Protein AF-A0A943SM25-F1 (afdb_monomer_lite)

Secondary structure (DSSP, 8-state):
-HHHHHHHHHHHHHHHT--GGGTEEEEE-TTS-EEEEEPPGGGS-HHHHTTEEEEEE-TTS-EEEEEPPHHHHHHHHHHHS--TT--------HHHHHHHHHHHHHHTT--

pLDDT: mean 77.36, std 9.42, range [47.66, 93.0]

Radius of gyration: 16.76 Å; chains: 1; bounding box: 35×35×49 Å

Sequence (111 aa):
MKNLQEKIEKELRAIAFQNPANYLERYTDENGEMHWRPKAFEKLTPRAKRAVERIEIKKDGSVEYKMFSKFKAFEMLQKLHPAEGEAQNTELSEGDRELLRKVSRRCERED

Foldseek 3Di:
DVQLVVQLLVLLVLQLPDDCVLFWDWDQDPVRDIDIDGDALVSHDPSQVLQWQDWDQDPVRGIDTDGDHSVLSVVLSCVVVPDPPDDDPPDQDPSSVSNSVSSSVVSVVVD

Structure (mmCIF, N/CA/C/O backbone):
data_AF-A0A943SM25-F1
#
_entry.id   AF-A0A943SM25-F1
#
loop_
_atom_site.group_PDB
_atom_site.id
_atom_site.type_symbol
_atom_site.label_atom_id
_atom_site.label_alt_id
_atom_site.label_comp_id
_atom_site.label_asym_id
_atom_site.label_entity_id
_atom_site.label_seq_id
_atom_site.pdbx_PDB_ins_code
_atom_site.Cartn_x
_atom_site.Cartn_y
_atom_site.Cartn_z
_atom_site.occupancy
_atom_site.B_iso_or_equiv
_atom_site.auth_seq_id
_atom_site.auth_comp_id
_atom_site.auth_asym_id
_atom_site.auth_atom_id
_atom_site.pdbx_PDB_model_num
ATOM 1 N N . MET A 1 1 ? -11.271 -6.755 21.501 1.00 53.12 1 MET A N 1
ATOM 2 C CA . MET A 1 1 ? -11.117 -5.416 20.881 1.00 53.12 1 MET A CA 1
ATOM 3 C C . MET A 1 1 ? -9.689 -4.876 20.982 1.00 53.12 1 MET A C 1
ATOM 5 O O . MET A 1 1 ? -9.144 -4.595 19.927 1.00 53.12 1 MET A O 1
ATOM 9 N N . LYS A 1 2 ? -9.044 -4.815 22.167 1.00 61.78 2 LYS A N 1
ATOM 10 C CA . LYS A 1 2 ? -7.647 -4.323 22.307 1.00 61.78 2 LYS A CA 1
ATOM 11 C C . LYS A 1 2 ? -6.632 -4.989 21.352 1.00 61.78 2 LYS A C 1
ATOM 13 O O . LYS A 1 2 ? -5.904 -4.289 20.668 1.00 61.78 2 LYS A O 1
ATOM 18 N N . ASN A 1 3 ? -6.694 -6.316 21.196 1.00 79.50 3 ASN A N 1
ATOM 19 C CA . ASN A 1 3 ? -5.810 -7.060 20.283 1.00 79.50 3 ASN A CA 1
ATOM 20 C C . ASN A 1 3 ? -5.992 -6.664 18.798 1.00 79.50 3 ASN A C 1
ATOM 22 O O . ASN A 1 3 ? -5.025 -6.529 18.059 1.00 79.50 3 ASN A O 1
ATOM 26 N N . LEU A 1 4 ? -7.230 -6.421 18.346 1.00 78.50 4 LEU A N 1
ATOM 27 C CA . LEU A 1 4 ? -7.483 -6.055 16.947 1.00 78.50 4 LEU A CA 1
ATOM 28 C C . LEU A 1 4 ? -6.947 -4.654 16.629 1.00 78.50 4 LEU A C 1
ATOM 30 O O . LEU A 1 4 ? -6.338 -4.462 15.582 1.00 78.50 4 LEU A O 1
ATOM 34 N N . GLN A 1 5 ? -7.126 -3.697 17.541 1.00 80.62 5 GLN A N 1
ATOM 35 C CA . GLN A 1 5 ? -6.591 -2.346 17.376 1.00 80.62 5 GLN A CA 1
ATOM 36 C C . GLN A 1 5 ? -5.056 -2.353 17.303 1.00 80.62 5 GLN A C 1
ATOM 38 O O . GLN A 1 5 ? -4.491 -1.796 16.366 1.00 80.62 5 GLN A O 1
ATOM 43 N N . GLU A 1 6 ? -4.379 -3.052 18.217 1.00 84.75 6 GLU A N 1
ATOM 44 C CA . GLU A 1 6 ? -2.915 -3.192 18.203 1.00 84.75 6 GLU A CA 1
ATOM 45 C C . GLU A 1 6 ? -2.407 -3.849 16.906 1.00 84.75 6 GLU A C 1
ATOM 47 O O . GLU A 1 6 ? -1.420 -3.399 16.314 1.00 84.75 6 GLU A O 1
ATOM 52 N N . LYS A 1 7 ? -3.110 -4.881 16.412 1.00 83.00 7 LYS A N 1
ATOM 53 C CA . LYS A 1 7 ? -2.815 -5.521 15.119 1.00 83.00 7 LYS A CA 1
ATOM 54 C C . LYS A 1 7 ? -2.981 -4.539 13.948 1.00 83.00 7 LYS A C 1
ATOM 56 O O . LYS A 1 7 ? -2.103 -4.472 13.084 1.00 83.00 7 LYS A O 1
ATOM 61 N N . ILE A 1 8 ? -4.057 -3.746 13.935 1.00 83.38 8 ILE A N 1
ATOM 62 C CA . ILE A 1 8 ? -4.311 -2.730 12.899 1.00 83.38 8 ILE A CA 1
ATOM 63 C C . ILE A 1 8 ? -3.210 -1.662 12.904 1.00 83.38 8 ILE A C 1
ATOM 65 O O . ILE A 1 8 ? -2.661 -1.329 11.853 1.00 83.38 8 ILE A O 1
ATOM 69 N N . GLU A 1 9 ? -2.836 -1.155 14.077 1.00 83.88 9 GLU A N 1
ATOM 70 C CA . GLU A 1 9 ? -1.784 -0.146 14.219 1.00 83.88 9 GLU A CA 1
ATOM 71 C C . GLU A 1 9 ? -0.418 -0.661 13.761 1.00 83.88 9 GLU A C 1
ATOM 73 O O . GLU A 1 9 ? 0.323 0.048 13.073 1.00 83.88 9 GLU A O 1
ATOM 78 N N . LYS A 1 10 ? -0.087 -1.914 14.088 1.00 84.25 10 LYS A N 1
ATOM 79 C CA . LYS A 1 10 ? 1.145 -2.567 13.635 1.00 84.25 10 LYS A CA 1
ATOM 80 C C . LYS A 1 10 ? 1.217 -2.640 12.107 1.00 84.25 10 LYS A C 1
ATOM 82 O O . LYS A 1 10 ? 2.274 -2.375 11.530 1.00 84.25 10 LYS A O 1
ATOM 87 N N . GLU A 1 11 ? 0.108 -2.960 11.447 1.00 81.19 11 GLU A N 1
ATOM 88 C CA . GLU A 1 11 ? 0.022 -3.000 9.984 1.00 81.19 11 GLU A CA 1
ATOM 89 C C . GLU A 1 11 ? 0.083 -1.598 9.357 1.00 81.19 11 GLU A C 1
ATOM 91 O O . GLU A 1 11 ? 0.813 -1.395 8.386 1.00 81.19 11 GLU A O 1
ATOM 96 N N . LEU A 1 12 ? -0.588 -0.595 9.931 1.00 81.75 12 LEU A N 1
ATOM 97 C CA . LEU A 1 12 ? -0.485 0.787 9.447 1.00 81.75 12 LEU A CA 1
ATOM 98 C C . LEU A 1 12 ? 0.944 1.335 9.583 1.00 81.75 12 LEU A C 1
ATOM 100 O O . LEU A 1 12 ? 1.466 1.927 8.636 1.00 81.75 12 LEU A O 1
ATOM 104 N N . ARG A 1 13 ? 1.632 1.059 10.700 1.00 81.06 13 ARG A N 1
ATOM 105 C CA . ARG A 1 13 ? 3.065 1.373 10.865 1.00 81.06 13 ARG A CA 1
ATOM 106 C C . ARG A 1 13 ? 3.909 0.653 9.817 1.00 81.06 13 ARG A C 1
ATOM 108 O O . ARG A 1 13 ? 4.803 1.253 9.224 1.00 81.06 13 ARG A O 1
ATOM 115 N N . ALA A 1 14 ? 3.613 -0.615 9.540 1.00 78.12 14 ALA A N 1
ATOM 116 C CA . ALA A 1 14 ? 4.314 -1.361 8.504 1.00 78.12 14 ALA A CA 1
ATOM 11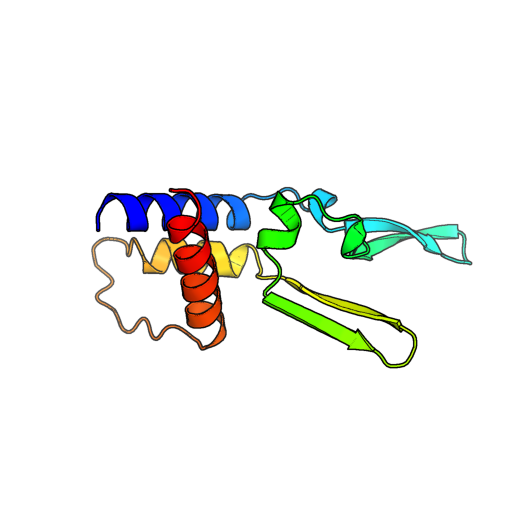7 C C . ALA A 1 14 ? 4.184 -0.703 7.124 1.00 78.12 14 ALA A C 1
ATOM 119 O O . ALA A 1 14 ? 5.167 -0.705 6.389 1.00 78.12 14 ALA A O 1
ATOM 120 N N . ILE A 1 15 ? 3.027 -0.132 6.785 1.00 78.44 15 ILE A N 1
ATOM 121 C CA . ILE A 1 15 ? 2.815 0.588 5.521 1.00 78.44 15 ILE A CA 1
ATOM 122 C C . ILE A 1 15 ? 3.549 1.937 5.533 1.00 78.44 15 ILE A C 1
ATOM 124 O O . ILE A 1 15 ? 4.293 2.247 4.602 1.00 78.44 15 ILE A O 1
ATOM 128 N N . ALA A 1 16 ? 3.399 2.717 6.608 1.00 74.38 16 ALA A N 1
ATOM 129 C CA . ALA A 1 16 ? 3.986 4.052 6.729 1.00 74.38 16 ALA A CA 1
ATOM 130 C C . ALA A 1 16 ? 5.525 4.046 6.621 1.00 74.38 16 ALA A C 1
ATOM 132 O O . ALA A 1 16 ? 6.109 4.925 5.986 1.00 74.38 16 ALA A O 1
ATOM 133 N N . PHE A 1 17 ? 6.190 3.028 7.179 1.00 72.62 17 PHE A N 1
ATOM 134 C CA . PHE A 1 17 ? 7.655 2.979 7.295 1.00 72.62 17 PHE A CA 1
ATOM 135 C C . PHE A 1 17 ? 8.354 2.029 6.298 1.00 72.62 17 PHE A C 1
ATOM 137 O O . PHE A 1 17 ? 9.518 1.679 6.477 1.00 72.62 17 PHE A O 1
ATOM 144 N N . GLN A 1 18 ? 7.690 1.597 5.221 1.00 73.56 18 GLN A N 1
ATOM 145 C CA . GLN A 1 18 ? 8.298 0.699 4.222 1.00 73.56 18 GLN A CA 1
ATOM 146 C C . GLN A 1 18 ? 9.391 1.357 3.361 1.00 73.56 18 GLN A C 1
ATOM 148 O O . GLN A 1 18 ? 9.307 2.524 3.001 1.00 73.56 18 GLN A O 1
ATOM 153 N N . ASN A 1 19 ? 10.396 0.594 2.923 1.00 79.44 19 ASN A N 1
ATOM 154 C CA . ASN A 1 19 ? 11.417 1.084 1.985 1.00 79.44 19 ASN A CA 1
ATOM 155 C C . ASN A 1 19 ? 10.832 1.268 0.556 1.00 79.44 19 ASN A C 1
ATOM 157 O O . ASN A 1 19 ? 10.212 0.324 0.058 1.00 79.44 19 ASN A O 1
ATOM 161 N N . PRO A 1 20 ? 11.024 2.422 -0.128 1.00 73.12 20 PRO A N 1
ATOM 162 C CA . PRO A 1 20 ? 10.584 2.632 -1.517 1.00 73.12 20 PRO A CA 1
ATOM 163 C C . PRO A 1 20 ? 11.061 1.565 -2.516 1.00 73.12 20 PRO A C 1
ATOM 165 O O . PRO A 1 20 ? 10.332 1.233 -3.449 1.00 73.12 20 PRO A O 1
ATOM 168 N N . ALA A 1 21 ? 12.228 0.954 -2.287 1.00 79.94 21 ALA A N 1
ATOM 169 C CA . ALA A 1 21 ? 12.758 -0.134 -3.114 1.00 79.94 21 ALA A CA 1
ATOM 170 C C . ALA A 1 21 ? 11.864 -1.392 -3.128 1.00 79.94 21 ALA A C 1
ATOM 172 O O . ALA A 1 21 ? 12.009 -2.258 -3.990 1.00 79.94 21 ALA A O 1
ATOM 173 N N . ASN A 1 22 ? 10.907 -1.509 -2.202 1.00 81.12 22 ASN A N 1
ATOM 174 C CA . ASN A 1 22 ? 9.903 -2.573 -2.230 1.00 81.12 22 ASN A CA 1
ATOM 175 C C . ASN A 1 22 ? 8.868 -2.392 -3.351 1.00 81.12 22 ASN A C 1
ATOM 177 O O . ASN A 1 22 ? 8.215 -3.365 -3.715 1.00 81.12 22 ASN A O 1
ATOM 181 N N . TYR A 1 23 ? 8.744 -1.179 -3.895 1.00 77.56 23 TYR A N 1
ATOM 182 C CA . TYR A 1 23 ? 7.697 -0.785 -4.843 1.00 77.56 23 TYR A CA 1
ATOM 183 C C . TYR A 1 23 ? 8.231 -0.270 -6.166 1.00 77.56 23 TYR A C 1
ATOM 185 O O . TYR A 1 23 ? 7.518 -0.331 -7.162 1.00 77.56 23 TYR A O 1
ATOM 193 N N . LEU A 1 24 ? 9.462 0.239 -6.169 1.00 82.38 24 LEU A N 1
ATOM 194 C CA . LEU A 1 24 ? 10.097 0.828 -7.335 1.00 82.38 24 LEU A CA 1
ATOM 195 C C . LEU A 1 24 ? 11.274 -0.033 -7.793 1.00 82.38 24 LEU A C 1
ATOM 197 O O . LEU A 1 24 ? 12.044 -0.539 -6.973 1.00 82.38 24 LEU A O 1
ATOM 201 N N . GLU A 1 25 ? 11.416 -0.191 -9.103 1.00 87.12 25 GLU A N 1
ATOM 202 C CA . GLU A 1 25 ? 12.610 -0.736 -9.748 1.00 87.12 25 GLU A CA 1
ATOM 203 C C . GLU A 1 25 ? 13.246 0.319 -10.651 1.00 87.12 25 GLU A C 1
ATOM 205 O O . GLU A 1 25 ? 12.565 1.211 -11.166 1.00 87.12 25 GLU A O 1
ATOM 210 N N . ARG A 1 26 ? 14.567 0.220 -10.818 1.00 89.38 26 ARG A N 1
ATOM 211 C CA . ARG A 1 26 ? 15.285 1.026 -11.802 1.00 89.38 26 ARG A CA 1
ATOM 212 C C . ARG A 1 26 ? 15.134 0.376 -13.167 1.00 89.38 26 ARG A C 1
ATOM 214 O O . ARG A 1 26 ? 15.190 -0.849 -13.269 1.00 89.38 26 ARG A O 1
ATOM 221 N N . TYR A 1 27 ? 14.981 1.190 -14.195 1.00 88.38 27 TYR A N 1
ATOM 222 C CA . TYR A 1 27 ? 15.084 0.750 -15.577 1.00 88.38 27 TYR A CA 1
ATOM 223 C C . TYR A 1 27 ? 15.911 1.759 -16.364 1.00 88.38 27 TYR A C 1
ATOM 225 O O . TYR A 1 27 ? 15.997 2.928 -15.985 1.00 88.38 27 TYR A O 1
ATOM 233 N N . THR A 1 28 ? 16.534 1.278 -17.429 1.00 92.94 28 THR A N 1
ATOM 234 C CA . THR A 1 28 ? 17.233 2.117 -18.396 1.00 92.94 28 THR A CA 1
ATOM 235 C C . THR A 1 28 ? 16.316 2.292 -19.594 1.00 92.94 28 THR A C 1
ATOM 237 O O . THR A 1 28 ? 15.743 1.306 -20.064 1.00 92.94 28 THR A O 1
ATOM 240 N N . ASP A 1 29 ? 16.109 3.530 -20.025 1.00 91.38 29 ASP A N 1
ATOM 241 C CA . ASP A 1 29 ? 15.325 3.813 -21.223 1.00 91.38 29 ASP A CA 1
ATOM 242 C C . ASP A 1 29 ? 16.144 3.607 -22.510 1.00 91.38 29 ASP A C 1
ATOM 244 O O . ASP A 1 29 ? 17.309 3.205 -22.484 1.00 91.38 29 ASP A O 1
ATOM 248 N N . GLU A 1 30 ? 15.516 3.867 -23.655 1.00 92.94 30 GLU A N 1
ATOM 249 C CA . GLU A 1 30 ? 16.138 3.728 -24.977 1.00 92.94 30 GLU A CA 1
ATOM 250 C C . GLU A 1 30 ? 17.303 4.709 -25.200 1.00 92.94 30 GLU A C 1
ATOM 252 O O . GLU A 1 30 ? 18.170 4.449 -26.033 1.00 92.94 30 GLU A O 1
ATOM 257 N N . ASN A 1 31 ? 17.370 5.793 -24.420 1.00 93.00 31 ASN A N 1
ATOM 258 C CA . ASN A 1 31 ? 18.433 6.797 -24.474 1.00 93.00 31 ASN A CA 1
ATOM 259 C C . ASN A 1 31 ? 19.601 6.475 -23.525 1.00 93.00 31 ASN A C 1
ATOM 261 O O . ASN A 1 31 ? 20.579 7.221 -23.472 1.00 93.00 31 ASN A O 1
ATOM 265 N N . GLY A 1 32 ? 19.524 5.372 -22.773 1.00 92.12 32 GLY A N 1
ATOM 266 C CA . GLY A 1 32 ? 20.538 4.995 -21.791 1.00 92.12 32 GLY A CA 1
ATOM 267 C C . GLY A 1 32 ? 20.389 5.693 -20.433 1.00 92.12 32 GLY A C 1
ATOM 268 O O . GLY A 1 32 ? 21.257 5.530 -19.572 1.00 92.12 32 GLY A O 1
ATOM 269 N N . GLU A 1 33 ? 19.306 6.437 -20.198 1.00 91.38 33 GLU A N 1
ATOM 270 C CA . GLU A 1 33 ? 19.061 7.136 -18.937 1.00 91.38 33 GLU A CA 1
ATOM 271 C C . GLU A 1 33 ? 18.397 6.220 -17.902 1.00 91.38 33 GLU A C 1
ATOM 273 O O . GLU A 1 33 ? 17.537 5.394 -18.215 1.00 91.38 33 GLU A O 1
ATOM 278 N N . MET A 1 34 ? 18.798 6.358 -16.633 1.00 91.62 34 MET A N 1
ATOM 279 C CA . MET A 1 34 ? 18.233 5.570 -15.537 1.00 91.62 34 MET A CA 1
ATOM 280 C C . MET A 1 34 ? 17.036 6.260 -14.891 1.00 91.62 34 MET A C 1
ATOM 282 O O . MET A 1 34 ? 17.180 7.287 -14.228 1.00 91.62 34 MET A O 1
ATOM 286 N N . HIS A 1 35 ? 15.895 5.582 -14.932 1.00 85.44 35 HIS A N 1
ATOM 287 C CA . HIS A 1 35 ? 14.633 6.034 -14.359 1.00 85.44 35 HIS A CA 1
ATOM 288 C C . HIS A 1 35 ? 14.125 5.070 -13.289 1.00 85.44 35 HIS A C 1
ATOM 290 O O . HIS A 1 35 ? 14.561 3.920 -13.183 1.00 85.44 35 HIS A O 1
ATOM 296 N N . TRP A 1 36 ? 13.174 5.539 -12.484 1.00 84.19 36 TRP A N 1
ATOM 297 C CA . TRP A 1 36 ? 12.433 4.708 -11.539 1.00 84.19 36 TRP A CA 1
ATOM 298 C C . TRP A 1 36 ? 11.026 4.459 -12.064 1.00 84.19 36 TRP A C 1
ATOM 300 O O . TRP A 1 36 ? 10.349 5.390 -12.492 1.00 84.19 36 TRP A O 1
ATOM 310 N N . ARG A 1 37 ? 10.556 3.216 -11.968 1.00 80.75 37 ARG A N 1
ATOM 311 C CA . ARG A 1 37 ? 9.164 2.856 -12.259 1.00 80.75 37 ARG A CA 1
ATOM 312 C C . ARG A 1 37 ? 8.583 1.945 -11.183 1.00 80.75 37 ARG A C 1
ATOM 314 O O . ARG A 1 37 ? 9.350 1.276 -10.483 1.00 80.75 37 ARG A O 1
ATOM 321 N N . PRO A 1 38 ? 7.249 1.870 -11.055 1.00 80.81 38 PRO A N 1
ATOM 322 C CA . PRO A 1 38 ? 6.605 0.837 -10.257 1.00 80.81 38 PRO A CA 1
ATOM 323 C C . PRO A 1 38 ? 7.028 -0.566 -10.714 1.00 80.81 38 PRO A C 1
ATOM 325 O O . PRO A 1 38 ? 7.120 -0.842 -11.910 1.00 80.81 38 PRO A O 1
ATOM 328 N N . LYS A 1 39 ? 7.292 -1.459 -9.758 1.00 84.88 39 LYS A N 1
ATOM 329 C CA . LYS A 1 39 ? 7.502 -2.886 -10.032 1.00 84.88 39 LYS A CA 1
ATOM 330 C C . LYS A 1 39 ? 6.222 -3.505 -10.586 1.00 84.88 39 LYS A C 1
ATOM 332 O O . LYS A 1 39 ? 5.132 -3.066 -10.263 1.00 84.88 39 LYS A O 1
ATOM 337 N N . ALA A 1 40 ? 6.330 -4.586 -11.349 1.00 83.38 40 ALA A N 1
ATOM 338 C CA . ALA A 1 40 ? 5.152 -5.404 -11.646 1.00 83.38 40 ALA A CA 1
ATOM 339 C C . ALA A 1 40 ? 4.547 -5.972 -10.343 1.00 83.38 40 ALA A C 1
ATOM 341 O O . ALA A 1 40 ? 5.292 -6.288 -9.405 1.00 83.38 40 ALA A O 1
ATOM 342 N N . PHE A 1 41 ? 3.218 -6.127 -10.280 1.00 81.69 41 PHE A N 1
ATOM 343 C CA . PHE A 1 41 ? 2.522 -6.589 -9.071 1.00 81.69 41 PHE A CA 1
ATOM 344 C C . PHE A 1 41 ? 3.064 -7.940 -8.586 1.00 81.69 41 PHE A C 1
ATOM 346 O O . PHE A 1 41 ? 3.280 -8.146 -7.393 1.00 81.69 41 PHE A O 1
ATOM 353 N N . GLU A 1 42 ? 3.369 -8.847 -9.507 1.00 83.69 42 GLU A N 1
ATOM 354 C CA . GLU A 1 42 ? 3.887 -10.191 -9.251 1.00 83.69 42 GLU A CA 1
ATOM 355 C C . GLU A 1 42 ? 5.229 -10.146 -8.515 1.00 83.69 42 GLU A C 1
ATOM 357 O O . GLU A 1 42 ? 5.459 -10.969 -7.626 1.00 83.69 42 GLU A O 1
ATOM 362 N N . LYS A 1 43 ? 6.063 -9.144 -8.830 1.00 84.94 43 LYS A N 1
ATOM 363 C CA . LYS A 1 43 ? 7.403 -8.922 -8.262 1.00 84.94 43 LYS A CA 1
ATOM 364 C C . LYS A 1 43 ? 7.385 -8.235 -6.894 1.00 84.94 43 LYS A C 1
ATOM 366 O O . LYS A 1 43 ? 8.433 -8.117 -6.256 1.00 84.94 43 LYS A O 1
ATOM 371 N N . LEU A 1 44 ? 6.230 -7.755 -6.433 1.00 83.50 44 LEU A N 1
ATOM 372 C CA . LEU A 1 44 ? 6.101 -7.192 -5.093 1.00 83.50 44 LEU A CA 1
ATOM 373 C C . LEU A 1 44 ? 6.223 -8.300 -4.043 1.00 83.50 44 LEU A C 1
ATOM 375 O O . LEU A 1 44 ? 5.633 -9.378 -4.168 1.00 83.50 44 LEU A O 1
ATOM 379 N N . THR A 1 45 ? 6.936 -8.012 -2.954 1.00 84.00 45 THR A N 1
ATOM 380 C CA . THR A 1 45 ? 6.951 -8.911 -1.794 1.00 84.00 45 THR A CA 1
ATOM 381 C C . THR A 1 45 ? 5.528 -9.067 -1.241 1.00 84.00 45 THR A C 1
ATOM 383 O O . THR A 1 45 ? 4.713 -8.146 -1.370 1.00 84.00 45 THR A O 1
ATOM 386 N N . PRO A 1 46 ? 5.193 -10.181 -0.565 1.00 81.56 46 PRO A N 1
ATOM 387 C CA . PRO A 1 46 ? 3.877 -10.336 0.061 1.00 81.56 46 PRO A CA 1
ATOM 388 C C . PRO A 1 46 ? 3.512 -9.156 0.975 1.00 81.56 46 PRO A C 1
ATOM 390 O O . PRO A 1 46 ? 2.374 -8.693 0.987 1.00 81.56 46 PRO A O 1
ATOM 393 N N . ARG A 1 47 ? 4.506 -8.611 1.687 1.00 76.50 47 ARG A N 1
ATOM 394 C CA . ARG A 1 47 ? 4.356 -7.432 2.549 1.00 76.50 47 ARG A CA 1
ATOM 395 C C . ARG A 1 47 ? 4.119 -6.136 1.767 1.00 76.50 47 ARG A C 1
ATOM 397 O O . ARG A 1 47 ? 3.454 -5.246 2.279 1.00 76.50 47 ARG A O 1
ATOM 404 N N . ALA A 1 48 ? 4.644 -6.017 0.554 1.00 77.62 48 ALA A N 1
ATOM 405 C CA . ALA A 1 48 ? 4.409 -4.872 -0.318 1.00 77.62 48 ALA A CA 1
ATOM 406 C C . ALA A 1 48 ? 3.004 -4.911 -0.948 1.00 77.62 48 ALA A C 1
ATOM 408 O O . ALA A 1 48 ? 2.285 -3.914 -0.940 1.00 77.62 48 ALA A O 1
ATOM 409 N N . LYS A 1 49 ? 2.552 -6.092 -1.391 1.00 79.12 49 LYS A N 1
ATOM 410 C CA . LYS A 1 49 ? 1.196 -6.301 -1.946 1.00 79.12 49 LYS A CA 1
ATOM 411 C C . LYS A 1 49 ? 0.084 -5.874 -0.982 1.00 79.12 49 LYS A C 1
ATOM 413 O O . LYS A 1 49 ? -0.969 -5.408 -1.400 1.00 79.12 49 LYS A O 1
ATOM 418 N N . ARG A 1 50 ? 0.338 -5.985 0.323 1.00 75.62 50 ARG A N 1
ATOM 419 C CA . ARG A 1 50 ? -0.556 -5.552 1.409 1.00 75.62 50 ARG A CA 1
ATOM 420 C C . ARG A 1 50 ? -0.890 -4.054 1.400 1.00 75.62 50 ARG A C 1
ATOM 422 O O . ARG A 1 50 ? -1.926 -3.675 1.941 1.00 75.62 50 ARG A O 1
ATOM 429 N N . ALA A 1 51 ? -0.039 -3.211 0.819 1.00 75.06 51 ALA A N 1
ATOM 430 C CA . ALA A 1 51 ? -0.257 -1.767 0.731 1.00 75.06 51 ALA A CA 1
ATOM 431 C C . ALA A 1 51 ? -0.974 -1.343 -0.569 1.00 75.06 51 ALA A C 1
ATOM 433 O O . ALA A 1 51 ? -1.110 -0.151 -0.834 1.00 75.06 51 ALA A O 1
ATOM 434 N N . VAL A 1 52 ? -1.448 -2.297 -1.379 1.00 76.25 52 VAL A N 1
ATOM 435 C CA . VAL A 1 52 ? -2.168 -2.021 -2.629 1.00 76.25 52 VAL A CA 1
ATOM 436 C C . VAL A 1 52 ? -3.643 -1.679 -2.351 1.00 76.25 52 VAL A C 1
ATOM 438 O O . VAL A 1 52 ? -4.422 -2.474 -1.813 1.00 76.25 52 VAL A O 1
ATOM 441 N N . GLU A 1 53 ? -4.041 -0.474 -2.751 1.00 77.12 53 GLU A N 1
ATOM 442 C CA . GLU A 1 53 ? -5.404 0.059 -2.686 1.00 77.12 53 GLU A CA 1
ATOM 443 C C . GLU A 1 53 ? -6.290 -0.516 -3.791 1.00 77.12 53 GLU A C 1
ATOM 445 O O . GLU A 1 53 ? -7.412 -0.937 -3.518 1.00 77.12 53 GLU A O 1
ATOM 450 N N . ARG A 1 54 ? -5.803 -0.584 -5.029 1.00 78.56 54 ARG A N 1
ATOM 451 C CA . ARG A 1 54 ? -6.584 -1.072 -6.172 1.00 78.56 54 ARG A CA 1
ATOM 452 C C . ARG A 1 54 ? -5.677 -1.772 -7.168 1.00 78.56 54 ARG A C 1
ATOM 454 O O . ARG A 1 54 ? -4.529 -1.371 -7.314 1.00 78.56 54 ARG A O 1
ATOM 461 N N . ILE A 1 55 ? -6.214 -2.785 -7.842 1.00 75.62 55 ILE A N 1
ATOM 462 C CA . ILE A 1 55 ? -5.597 -3.446 -8.992 1.00 75.62 55 ILE A CA 1
ATOM 463 C C . ILE A 1 55 ? -6.562 -3.286 -10.167 1.00 75.62 55 ILE A C 1
ATOM 465 O O . ILE A 1 55 ? -7.754 -3.563 -10.023 1.00 75.62 55 ILE A O 1
ATOM 469 N N . GLU A 1 56 ? -6.055 -2.826 -11.300 1.00 82.00 56 GLU A N 1
ATOM 470 C CA . GLU A 1 56 ? -6.762 -2.736 -12.572 1.00 82.00 56 GLU A CA 1
ATOM 471 C C . GLU A 1 56 ? -6.032 -3.598 -13.599 1.00 82.00 56 GLU A C 1
ATOM 473 O O . GLU A 1 56 ? -4.835 -3.433 -13.826 1.00 82.00 56 GLU A O 1
ATOM 478 N N . ILE A 1 57 ? -6.758 -4.537 -14.207 1.00 81.62 57 ILE A N 1
ATOM 479 C CA . ILE A 1 57 ? -6.248 -5.372 -15.295 1.00 81.62 57 ILE A CA 1
ATOM 480 C C . ILE A 1 57 ? -6.773 -4.771 -16.596 1.00 81.62 57 ILE A C 1
ATOM 482 O O . ILE A 1 57 ? -7.987 -4.718 -16.815 1.00 81.62 57 ILE A O 1
ATOM 486 N N . LYS A 1 58 ? -5.871 -4.282 -17.443 1.00 84.50 58 LYS A N 1
ATOM 487 C CA . LYS A 1 58 ? -6.202 -3.682 -18.736 1.00 84.50 58 LYS A CA 1
ATOM 488 C C . LYS A 1 58 ? -6.448 -4.754 -19.798 1.00 84.50 58 LYS A C 1
ATOM 490 O O . LYS A 1 58 ? -6.082 -5.918 -19.651 1.00 84.50 58 LYS A O 1
ATOM 495 N N . LYS A 1 59 ? -7.082 -4.348 -20.903 1.00 82.06 59 LYS A N 1
ATOM 496 C CA . LYS A 1 59 ? -7.450 -5.238 -22.022 1.00 82.06 59 LYS A CA 1
ATOM 497 C C . LYS A 1 59 ? -6.245 -5.872 -22.723 1.00 82.06 59 LYS A C 1
ATOM 499 O O . LYS A 1 59 ? -6.380 -6.950 -23.284 1.00 82.06 59 LYS A O 1
ATOM 504 N N . ASP A 1 60 ? -5.094 -5.208 -22.686 1.00 83.25 60 ASP A N 1
ATOM 505 C CA . ASP A 1 60 ? -3.815 -5.706 -23.203 1.00 83.25 60 ASP A CA 1
ATOM 506 C C . ASP A 1 60 ? -3.119 -6.691 -22.241 1.00 83.25 60 ASP A C 1
ATOM 508 O O . ASP A 1 60 ? -2.008 -7.142 -22.507 1.00 83.25 60 ASP A O 1
ATOM 512 N N . GLY A 1 61 ? -3.764 -7.029 -21.119 1.00 72.56 61 GLY A N 1
ATOM 513 C CA . GLY A 1 61 ? -3.221 -7.899 -20.083 1.00 72.56 61 GLY A CA 1
ATOM 514 C C . GLY A 1 61 ? -2.265 -7.197 -19.118 1.00 72.56 61 GLY A C 1
ATOM 515 O O . GLY A 1 61 ? -1.770 -7.845 -18.196 1.00 72.56 61 GLY A O 1
ATOM 516 N N . SER A 1 62 ? -2.009 -5.892 -19.281 1.00 75.38 62 SER A N 1
ATOM 517 C CA . SER A 1 62 ? -1.195 -5.140 -18.326 1.00 75.38 62 SER A CA 1
ATOM 518 C C . SER A 1 62 ? -1.932 -4.919 -17.003 1.00 75.38 62 SER A C 1
ATOM 520 O O . SER A 1 62 ? -3.160 -4.825 -16.946 1.00 75.38 62 SER A O 1
ATOM 522 N N . VAL A 1 63 ? -1.165 -4.860 -15.914 1.00 74.50 63 VAL A N 1
ATOM 523 C CA . VAL A 1 63 ? -1.681 -4.665 -14.556 1.00 74.50 63 VAL A CA 1
ATOM 524 C C . VAL A 1 63 ? -1.199 -3.321 -14.031 1.00 74.50 63 VAL A C 1
ATOM 526 O O . VAL A 1 63 ? 0.002 -3.101 -13.880 1.00 74.50 63 VAL A O 1
ATOM 529 N N . GLU A 1 64 ? -2.139 -2.442 -13.700 1.00 78.19 64 GLU A N 1
ATOM 530 C CA . GLU A 1 64 ? -1.876 -1.220 -12.948 1.00 78.19 64 GLU A CA 1
ATOM 531 C C . GLU A 1 64 ? -2.375 -1.374 -11.520 1.00 78.19 64 GLU A C 1
ATOM 533 O O . GLU A 1 64 ? -3.385 -2.024 -11.251 1.00 78.19 64 GLU A O 1
ATOM 538 N N . TYR A 1 65 ? -1.664 -0.773 -10.572 1.00 74.62 65 TYR A N 1
ATOM 539 C CA . TYR A 1 65 ? -2.103 -0.776 -9.190 1.00 74.62 65 TYR A CA 1
ATOM 540 C C . TYR A 1 65 ? -1.887 0.577 -8.526 1.00 74.62 65 TYR A C 1
ATOM 542 O O . TYR A 1 65 ? -0.884 1.259 -8.738 1.00 74.62 65 TYR A O 1
ATOM 550 N N . LYS A 1 66 ? -2.844 0.950 -7.678 1.00 80.75 66 LYS A N 1
ATOM 551 C CA . LYS A 1 66 ? -2.784 2.146 -6.841 1.00 80.75 66 LYS A CA 1
ATOM 552 C C . LYS A 1 66 ? -2.312 1.736 -5.453 1.00 80.75 66 LYS A C 1
ATOM 554 O O . LYS A 1 66 ? -2.886 0.828 -4.855 1.00 80.75 66 LYS A O 1
ATOM 559 N N . MET A 1 67 ? -1.254 2.368 -4.955 1.00 75.81 67 MET A N 1
ATOM 560 C CA . MET A 1 67 ? -0.714 2.126 -3.614 1.00 75.81 67 MET A CA 1
ATOM 561 C C . MET A 1 67 ? -1.343 3.082 -2.605 1.00 75.81 67 MET A C 1
ATOM 563 O O . MET A 1 67 ? -1.490 4.268 -2.896 1.00 75.81 67 MET A O 1
ATOM 567 N N . PHE A 1 68 ? -1.603 2.610 -1.387 1.00 75.06 68 PHE A N 1
ATOM 568 C CA . PHE A 1 68 ? -1.792 3.523 -0.266 1.00 75.06 68 PHE A CA 1
ATOM 569 C C . PHE A 1 68 ? -0.479 4.260 0.007 1.00 75.06 68 PHE A C 1
ATOM 571 O O . PHE A 1 68 ? 0.583 3.641 0.118 1.00 75.06 68 PHE A O 1
ATOM 578 N N . SER A 1 69 ? -0.531 5.591 0.094 1.00 69.81 69 SER A N 1
ATOM 579 C CA . SER A 1 69 ? 0.677 6.375 0.345 1.00 69.81 69 SER A CA 1
ATOM 580 C C . SER A 1 69 ? 1.139 6.204 1.796 1.00 69.81 69 SER A C 1
ATOM 582 O O . SER A 1 69 ? 0.333 6.040 2.714 1.00 69.81 69 SER A O 1
ATOM 584 N N . LYS A 1 70 ? 2.455 6.282 2.023 1.00 74.81 70 LYS A N 1
ATOM 585 C CA . LYS A 1 70 ? 3.025 6.311 3.381 1.00 74.81 70 LYS A CA 1
ATOM 586 C C . LYS A 1 70 ? 2.428 7.433 4.221 1.00 74.81 70 LYS A C 1
ATOM 588 O O . LYS A 1 70 ? 2.112 7.224 5.385 1.00 74.81 70 LYS A O 1
ATOM 593 N N . PHE A 1 71 ? 2.251 8.600 3.600 1.00 70.31 71 PHE A N 1
ATOM 594 C CA . PHE A 1 71 ? 1.606 9.752 4.216 1.00 70.31 71 PHE A CA 1
ATOM 595 C C . PHE A 1 71 ? 0.180 9.426 4.647 1.00 70.31 71 PHE A C 1
ATOM 597 O O . PHE A 1 71 ? -0.199 9.785 5.751 1.00 70.31 71 PHE A O 1
ATOM 604 N N . LYS A 1 72 ? -0.571 8.666 3.841 1.00 77.06 72 LYS A N 1
ATOM 605 C CA . LYS A 1 72 ? -1.932 8.248 4.182 1.00 77.06 72 LYS A CA 1
ATOM 606 C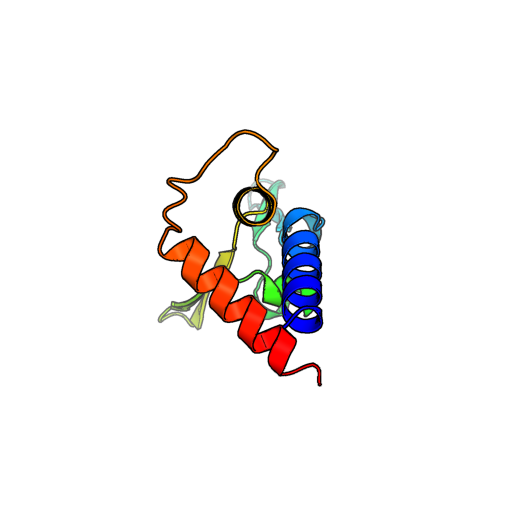 C . LYS A 1 72 ? -1.965 7.315 5.387 1.00 77.06 72 LYS A C 1
ATOM 608 O O . LYS A 1 72 ? -2.748 7.521 6.304 1.00 77.06 72 LYS A O 1
ATOM 613 N N . ALA A 1 73 ? -1.065 6.336 5.438 1.00 78.69 73 ALA A N 1
ATOM 614 C CA . ALA A 1 73 ? -0.945 5.465 6.605 1.00 78.69 73 ALA A CA 1
ATOM 615 C C . ALA A 1 73 ? -0.499 6.228 7.870 1.00 78.69 73 ALA A C 1
ATOM 617 O O . ALA A 1 73 ? -0.978 5.930 8.962 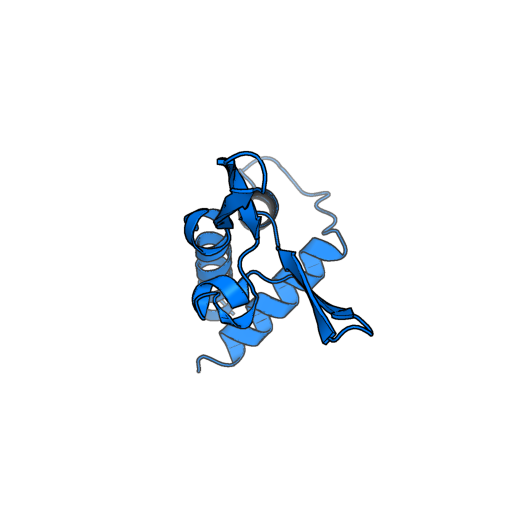1.00 78.69 73 ALA A O 1
ATOM 618 N N . PHE A 1 74 ? 0.382 7.225 7.733 1.00 75.62 74 PHE A N 1
ATOM 619 C CA . PHE A 1 74 ? 0.821 8.075 8.843 1.00 75.62 74 PHE A CA 1
ATOM 620 C C . PHE A 1 74 ? -0.299 8.992 9.353 1.00 75.62 74 PHE A C 1
ATOM 622 O O . PHE A 1 74 ? -0.547 9.033 10.554 1.00 75.62 74 PHE A O 1
ATOM 629 N N . GLU A 1 75 ? -1.030 9.640 8.444 1.00 78.31 75 GLU A N 1
ATOM 630 C CA . GLU A 1 75 ? -2.226 10.435 8.743 1.00 78.31 75 GLU A CA 1
ATOM 631 C C . GLU A 1 75 ? -3.240 9.598 9.539 1.00 78.31 75 GLU A C 1
ATOM 633 O O . GLU A 1 75 ? -3.786 10.045 10.542 1.00 78.31 75 GLU A O 1
ATOM 638 N N . MET A 1 76 ? -3.452 8.340 9.149 1.00 78.25 76 MET A N 1
ATOM 639 C CA . MET A 1 76 ? -4.358 7.440 9.862 1.00 78.25 76 MET A CA 1
ATOM 640 C C . MET A 1 76 ? -3.863 7.049 1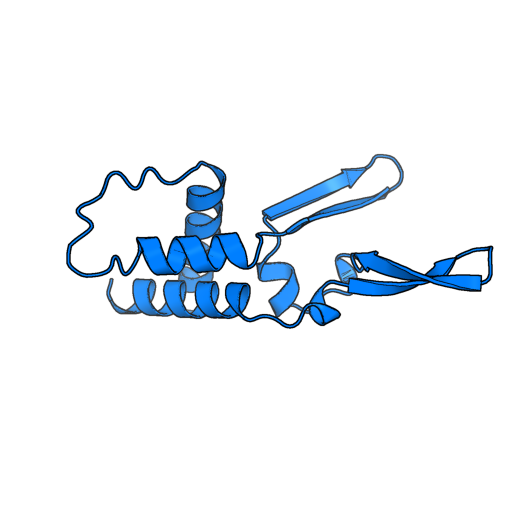1.254 1.00 78.25 76 MET A C 1
ATOM 642 O O . MET A 1 76 ? -4.672 6.959 12.173 1.00 78.25 76 MET A O 1
ATOM 646 N N . LEU A 1 77 ? -2.557 6.841 11.434 1.00 80.38 77 LEU A N 1
ATOM 647 C CA . LEU A 1 77 ? -1.983 6.613 12.764 1.00 80.38 77 LEU A CA 1
ATOM 648 C C . LEU A 1 77 ? -2.190 7.829 13.674 1.00 80.38 77 LEU A C 1
ATOM 650 O O . LEU A 1 77 ? -2.531 7.647 14.839 1.00 80.38 77 LEU A O 1
ATOM 654 N N . GLN A 1 78 ? -2.043 9.045 13.141 1.00 78.50 78 GLN A N 1
ATOM 655 C CA . GLN A 1 78 ? -2.329 10.281 13.875 1.00 78.50 78 GLN A CA 1
ATOM 656 C C . GLN A 1 78 ? -3.820 10.412 14.213 1.00 78.50 78 GLN A C 1
ATOM 658 O O . GLN A 1 78 ? -4.158 10.786 15.327 1.00 78.50 78 GLN A O 1
ATOM 663 N N . LYS A 1 79 ? -4.726 10.040 13.298 1.00 80.06 79 LYS A N 1
ATOM 664 C CA . LYS A 1 79 ? -6.177 10.037 13.565 1.00 80.06 79 LYS A CA 1
ATOM 665 C C . LYS A 1 79 ? -6.594 9.013 14.630 1.00 80.06 79 LYS A C 1
ATOM 667 O O . LYS A 1 79 ? -7.581 9.247 15.320 1.00 80.06 79 LYS A O 1
ATOM 672 N N . LEU A 1 80 ? -5.882 7.886 14.745 1.00 75.44 80 LEU A N 1
ATOM 673 C CA . LEU A 1 80 ? -6.116 6.865 15.780 1.00 75.44 80 LEU A CA 1
ATOM 674 C C . LEU A 1 80 ? -5.552 7.270 17.150 1.00 75.44 80 LEU A C 1
ATOM 676 O O . LEU A 1 80 ? -6.117 6.885 18.170 1.00 75.44 80 LEU A O 1
ATOM 680 N N . HIS A 1 81 ? -4.473 8.055 17.163 1.00 74.50 81 HIS A N 1
ATOM 681 C CA . HIS A 1 81 ? -3.837 8.606 18.363 1.00 74.50 81 HIS A CA 1
ATOM 682 C C . HIS A 1 81 ? -3.779 10.134 18.272 1.00 74.50 81 HIS A C 1
ATOM 684 O O . HIS A 1 81 ? -2.685 10.687 18.110 1.00 74.50 81 HIS A O 1
ATOM 690 N N . PRO A 1 82 ? -4.933 10.829 18.310 1.00 64.44 82 PRO A N 1
ATOM 691 C CA . PRO A 1 82 ? -4.932 12.282 18.287 1.00 64.44 82 PRO A CA 1
ATOM 692 C C . PRO A 1 82 ? -4.133 12.790 19.490 1.00 64.44 82 PRO A C 1
ATOM 694 O O . PRO A 1 82 ? -4.267 12.270 20.600 1.00 64.44 82 PRO A O 1
ATOM 697 N N . ALA A 1 83 ? -3.272 13.782 19.266 1.00 63.16 83 ALA A N 1
ATOM 698 C CA . ALA A 1 83 ? -2.577 14.441 20.364 1.00 63.16 83 ALA A CA 1
ATOM 699 C C . ALA A 1 83 ? -3.611 15.076 21.311 1.00 63.16 83 ALA A C 1
ATOM 701 O O . ALA A 1 83 ? -4.652 15.568 20.861 1.00 63.16 83 ALA A O 1
ATOM 702 N N . GLU A 1 84 ? -3.341 15.050 22.619 1.00 54.09 84 GLU A N 1
ATOM 703 C CA . GLU A 1 84 ? -4.220 15.659 23.622 1.00 54.09 84 GLU A CA 1
ATOM 704 C C . GLU A 1 84 ? -4.501 17.127 23.254 1.00 54.09 84 GLU A C 1
ATOM 706 O O . GLU A 1 84 ? -3.590 17.952 23.214 1.00 54.09 84 GLU A O 1
ATOM 711 N N . GLY A 1 85 ? -5.765 17.435 22.942 1.00 56.16 85 GLY A N 1
ATOM 712 C CA . GLY A 1 85 ? -6.223 18.776 22.558 1.00 56.16 85 GLY A CA 1
ATOM 713 C C . GLY A 1 85 ? -6.963 18.861 21.218 1.00 56.16 85 GLY A C 1
ATOM 714 O O . GLY A 1 85 ? -7.724 19.805 21.018 1.00 56.16 85 GLY A O 1
ATOM 715 N N . GLU A 1 86 ? -6.833 17.873 20.327 1.00 53.03 86 GLU A N 1
ATOM 716 C CA . GLU A 1 86 ? -7.554 17.851 19.043 1.00 53.03 86 GLU A CA 1
ATOM 717 C C . GLU A 1 86 ? -8.823 16.983 19.117 1.00 53.03 86 GLU A C 1
ATOM 719 O O . GLU A 1 86 ? -8.874 15.839 18.659 1.00 53.03 86 GLU A O 1
ATOM 724 N N . ALA A 1 87 ? -9.890 17.535 19.700 1.00 51.78 87 ALA A N 1
ATOM 725 C CA . ALA A 1 87 ? -11.223 16.936 19.636 1.00 51.78 87 ALA A CA 1
ATOM 726 C C . ALA A 1 87 ? -11.841 17.106 18.227 1.00 51.78 87 ALA A C 1
ATOM 728 O O . ALA A 1 87 ? -12.543 18.068 17.938 1.00 51.78 87 ALA A O 1
ATOM 729 N N . GLN A 1 88 ? -11.497 16.152 17.359 1.00 54.94 88 GLN A N 1
ATOM 730 C CA . GLN A 1 88 ? -12.225 15.545 16.233 1.00 54.94 88 GLN A CA 1
ATOM 731 C C . GLN A 1 88 ? -13.315 16.348 15.489 1.00 54.94 88 GLN A C 1
ATOM 733 O O . GLN A 1 88 ? -14.479 16.374 15.873 1.00 54.94 88 GLN A O 1
ATOM 738 N N . ASN A 1 89 ? -12.971 16.752 14.264 1.00 47.66 89 ASN A N 1
ATOM 739 C CA . ASN A 1 89 ? -13.808 16.484 13.088 1.00 47.66 89 ASN A CA 1
ATOM 740 C C . ASN A 1 89 ? -12.976 15.659 12.096 1.00 47.66 89 ASN A C 1
ATOM 742 O O . ASN A 1 89 ? -12.604 16.100 11.012 1.00 47.66 89 ASN A O 1
ATOM 746 N N . THR A 1 90 ? -12.575 14.459 12.507 1.00 57.44 90 THR A N 1
ATOM 747 C CA . THR A 1 90 ? -11.808 13.551 11.652 1.00 57.44 90 THR A CA 1
ATOM 748 C C . THR A 1 90 ? -12.759 12.724 10.802 1.00 57.44 90 THR A C 1
ATOM 750 O O . THR A 1 90 ? -12.911 11.517 10.984 1.00 57.44 90 THR A O 1
ATOM 753 N N . GLU A 1 91 ? -13.395 13.373 9.825 1.00 68.94 91 GLU A N 1
ATOM 754 C CA . GLU A 1 91 ? -14.037 12.631 8.748 1.00 68.94 91 GLU A CA 1
ATOM 755 C C . GLU A 1 91 ? -12.970 11.801 8.020 1.00 68.94 91 GLU A C 1
ATOM 757 O O . GLU A 1 91 ? -12.031 12.302 7.396 1.00 68.94 91 GLU A O 1
ATOM 762 N N . LEU A 1 92 ? -13.085 10.481 8.155 1.00 70.88 92 LEU A N 1
ATOM 763 C CA . LEU A 1 92 ? -12.315 9.542 7.354 1.00 70.88 92 LEU A CA 1
ATOM 764 C C . LEU A 1 92 ? -12.809 9.646 5.911 1.00 70.88 92 LEU A C 1
ATOM 766 O O . LEU A 1 92 ? -13.999 9.424 5.657 1.00 70.88 92 LEU A O 1
ATOM 770 N N . SER A 1 93 ? -11.896 9.927 4.981 1.00 78.38 93 SER A N 1
ATOM 771 C CA . SER A 1 93 ? -12.184 9.865 3.545 1.00 78.38 93 SER A CA 1
ATOM 772 C C . SER A 1 93 ? -12.551 8.436 3.121 1.00 78.38 93 SER A C 1
ATOM 774 O O . SER A 1 93 ? -12.254 7.473 3.831 1.00 78.38 93 SER A O 1
ATOM 776 N N . GLU A 1 94 ? -13.154 8.254 1.945 1.00 78.25 94 GLU A N 1
ATOM 777 C CA . GLU A 1 94 ? -13.457 6.907 1.426 1.00 78.25 94 GLU A CA 1
ATOM 778 C C . GLU A 1 94 ? -12.203 6.021 1.329 1.00 78.25 94 GLU A C 1
ATOM 780 O O . GLU A 1 94 ? -12.238 4.846 1.699 1.00 78.25 94 GLU A O 1
ATOM 785 N N . GLY A 1 95 ? -11.067 6.604 0.929 1.00 73.38 95 GLY A N 1
ATOM 786 C CA . GLY A 1 95 ? -9.778 5.911 0.889 1.00 73.38 95 GLY A CA 1
ATOM 787 C C . GLY A 1 95 ? -9.272 5.491 2.275 1.00 73.38 95 GLY A C 1
ATOM 788 O O . GLY A 1 95 ? -8.743 4.390 2.420 1.00 73.38 95 GLY A O 1
ATOM 789 N N . ASP A 1 96 ? -9.482 6.320 3.305 1.00 76.50 96 ASP A N 1
ATOM 790 C CA . ASP A 1 96 ? -9.136 5.974 4.695 1.00 76.50 96 ASP A CA 1
ATOM 791 C C . ASP A 1 96 ? -9.966 4.793 5.200 1.00 76.50 96 ASP A C 1
ATOM 793 O O . ASP A 1 96 ? -9.441 3.852 5.801 1.00 76.50 96 ASP A O 1
ATOM 797 N N . ARG A 1 97 ? -11.277 4.832 4.934 1.00 81.38 97 ARG A N 1
ATOM 798 C CA . ARG A 1 97 ? -12.215 3.781 5.345 1.00 81.38 97 ARG A CA 1
ATOM 799 C C . ARG A 1 97 ? -11.869 2.455 4.680 1.00 81.38 97 ARG A C 1
ATOM 801 O O . ARG A 1 97 ? -11.867 1.422 5.349 1.00 81.38 97 ARG A O 1
ATOM 808 N N . GLU A 1 98 ? -11.522 2.472 3.393 1.00 81.50 98 GLU A N 1
ATOM 809 C CA . GLU A 1 98 ? -11.129 1.254 2.683 1.00 81.50 98 GLU A CA 1
ATOM 810 C C . GLU A 1 98 ? -9.784 0.701 3.181 1.00 81.50 98 GLU A C 1
ATOM 812 O O . GLU A 1 98 ? -9.643 -0.519 3.315 1.00 81.50 98 GLU A O 1
ATOM 817 N N . LEU A 1 99 ? -8.818 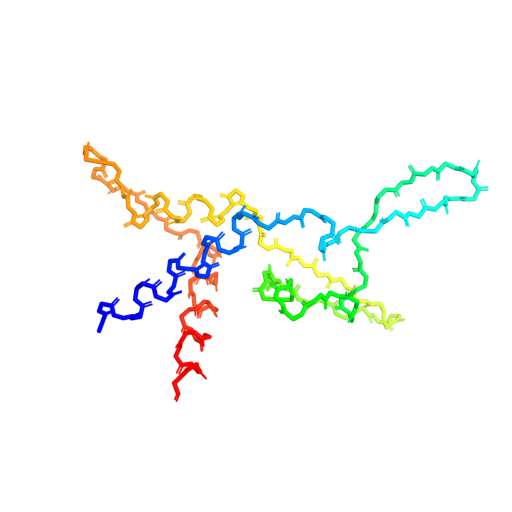1.563 3.527 1.00 80.38 99 LEU A N 1
ATOM 818 C CA . LEU A 1 99 ? -7.558 1.131 4.140 1.00 80.38 99 LEU A CA 1
ATOM 819 C C . LEU A 1 99 ? -7.804 0.454 5.497 1.00 80.38 99 LEU A C 1
ATOM 821 O O . LEU A 1 99 ? -7.348 -0.676 5.694 1.00 80.38 99 LEU A O 1
ATOM 825 N N . LEU A 1 100 ? -8.587 1.066 6.397 1.00 82.06 100 LEU A N 1
ATOM 826 C CA . LEU A 1 100 ? -8.947 0.443 7.681 1.00 82.06 100 LEU A CA 1
ATOM 827 C C . LEU A 1 100 ? -9.673 -0.884 7.482 1.00 82.06 100 LEU A C 1
ATOM 829 O O . LEU A 1 100 ? -9.319 -1.874 8.120 1.00 82.06 100 LEU A O 1
ATOM 833 N N . ARG A 1 101 ? -10.646 -0.940 6.564 1.00 83.94 101 ARG A N 1
ATOM 834 C CA . ARG A 1 101 ? -11.408 -2.163 6.280 1.00 83.94 101 ARG A CA 1
ATOM 835 C C . ARG A 1 101 ? -10.495 -3.302 5.827 1.00 83.94 101 ARG A C 1
ATOM 837 O O . ARG A 1 101 ? -10.637 -4.433 6.291 1.00 83.94 101 ARG A O 1
ATOM 844 N N . LYS A 1 102 ? -9.544 -3.018 4.933 1.00 81.19 102 LYS A N 1
ATOM 845 C CA . LYS A 1 102 ? -8.577 -4.006 4.430 1.00 81.19 102 LYS A CA 1
ATOM 846 C C . LYS A 1 102 ? -7.572 -4.455 5.481 1.00 81.19 102 LYS A C 1
ATOM 848 O O . LYS A 1 102 ? -7.142 -5.609 5.436 1.00 81.19 102 LYS A O 1
ATOM 853 N N . VAL A 1 103 ? -7.152 -3.555 6.366 1.00 81.69 103 VAL A N 1
ATOM 854 C CA . VAL A 1 103 ? -6.243 -3.893 7.465 1.00 81.69 103 VAL A CA 1
ATOM 855 C C . VAL A 1 103 ? -6.985 -4.731 8.511 1.00 81.69 103 VAL A C 1
ATOM 857 O O . VAL A 1 103 ? -6.518 -5.823 8.814 1.00 81.69 103 VAL A O 1
ATOM 860 N N . SER A 1 104 ? -8.185 -4.323 8.944 1.00 82.62 104 SER A N 1
ATOM 861 C CA . SER A 1 104 ? -9.020 -5.080 9.897 1.00 82.62 104 SER A CA 1
ATOM 862 C C . SER A 1 104 ? -9.285 -6.507 9.418 1.00 82.62 104 SER A C 1
ATOM 864 O O . SER A 1 104 ? -8.939 -7.460 10.109 1.00 82.62 104 SER A O 1
ATOM 866 N N . ARG A 1 105 ? -9.767 -6.674 8.175 1.00 83.19 105 ARG A N 1
ATOM 867 C CA . ARG A 1 105 ? -10.017 -8.003 7.584 1.00 83.19 105 ARG A CA 1
ATOM 868 C C . ARG A 1 105 ? -8.779 -8.896 7.526 1.00 83.19 105 ARG A C 1
ATOM 8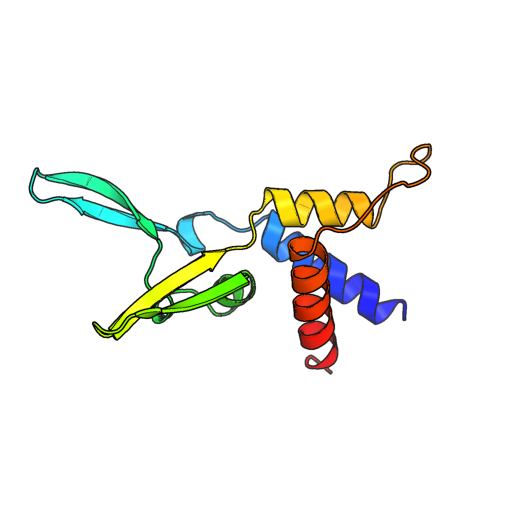70 O O . ARG A 1 105 ? -8.915 -10.114 7.502 1.00 83.19 105 ARG A O 1
ATOM 877 N N . ARG A 1 106 ? -7.579 -8.321 7.409 1.00 77.12 106 ARG A N 1
ATOM 878 C CA . ARG A 1 106 ? -6.329 -9.094 7.443 1.00 77.12 106 ARG A CA 1
ATOM 879 C C . ARG A 1 106 ? -5.985 -9.513 8.859 1.00 77.12 106 ARG A C 1
ATOM 881 O O . ARG A 1 106 ? -5.687 -10.680 9.065 1.00 77.12 106 ARG A O 1
ATOM 888 N N . CYS A 1 107 ? -6.068 -8.589 9.808 1.00 80.50 107 CYS A N 1
ATOM 889 C CA . CYS A 1 107 ? -5.794 -8.861 11.214 1.00 80.50 107 CYS A CA 1
ATOM 890 C C . CYS A 1 107 ? -6.750 -9.910 11.813 1.00 80.50 107 CYS A C 1
ATOM 892 O O . CYS A 1 107 ? -6.344 -10.650 12.702 1.00 80.50 107 CYS A O 1
ATOM 894 N N . GLU A 1 108 ? -7.982 -9.995 11.300 1.00 81.44 108 GLU A N 1
ATOM 895 C CA . GLU A 1 108 ? -8.985 -11.016 11.646 1.00 81.44 108 GLU A CA 1
ATOM 896 C C . GLU A 1 108 ? -8.699 -12.407 11.048 1.00 81.44 108 GLU A C 1
ATOM 898 O O . GLU A 1 108 ? -9.250 -13.391 11.522 1.00 81.44 108 GLU A O 1
ATOM 903 N N . ARG A 1 109 ? -7.870 -12.508 9.998 1.00 71.62 109 ARG A N 1
ATOM 904 C CA . ARG A 1 109 ? -7.498 -13.778 9.335 1.00 71.62 109 ARG A CA 1
ATOM 905 C C . ARG A 1 109 ? -6.146 -14.339 9.792 1.00 71.62 109 ARG A C 1
ATOM 907 O O . ARG A 1 109 ? -5.732 -15.376 9.287 1.00 71.62 109 ARG A O 1
ATOM 914 N N . GLU A 1 110 ? -5.426 -13.618 10.651 1.00 61.28 110 GLU A N 1
ATOM 915 C CA . GLU A 1 110 ? -4.137 -14.038 11.228 1.00 61.28 110 GLU A CA 1
ATOM 916 C C . GLU A 1 110 ? -4.309 -14.772 12.584 1.00 61.28 110 GLU A C 1
ATOM 918 O O . GLU A 1 110 ? -3.317 -14.963 13.285 1.00 61.28 110 GLU A O 1
ATOM 923 N N . ASP A 1 111 ? -5.539 -15.175 12.942 1.00 48.12 111 ASP A N 1
ATOM 924 C CA . ASP A 1 111 ? -5.881 -16.096 14.049 1.00 48.12 111 ASP A CA 1
ATOM 925 C C . ASP A 1 111 ? -6.238 -17.490 13.494 1.00 48.12 111 ASP A C 1
ATOM 927 O O . ASP A 1 111 ? -5.897 -18.494 14.160 1.00 48.12 111 ASP A O 1
#